Protein AF-A0A351AD24-F1 (afdb_monomer)

Solvent-accessible surface area (backbone atoms only — not comparable to full-atom values): 4052 Å² total; per-residue (Å²): 136,80,96,73,86,86,79,88,80,79,66,58,55,72,67,55,47,39,52,46,35,66,74,48,48,50,58,47,52,36,55,77,70,74,50,49,76,90,80,52,80,82,54,72,67,57,45,50,46,41,55,70,75,72,48,92,73,51,75,87,131

Sequence (61 aa):
RDRMEIIELGGYTEEEKVEIAKRHLVPRQISEHGLTTAKLKFDDAALVELVRHYTREAGVR

Secondary structure (DSSP, 8-state):
-------------HHHHHHHIIIIIHHHHHHHTT--TTT----HHHHHHIIIII--SSS--

Structure (mmCIF, N/CA/C/O backbone):
data_AF-A0A351AD24-F1
#
_entry.id   AF-A0A351AD24-F1
#
loop_
_atom_site.group_PDB
_atom_site.id
_atom_site.type_symbol
_atom_site.label_atom_id
_atom_site.label_alt_id
_atom_site.label_comp_id
_atom_site.label_asym_id
_atom_site.label_entity_id
_atom_site.label_seq_id
_atom_site.pdbx_PDB_ins_code
_atom_site.Cartn_x
_atom_site.Cartn_y
_atom_site.Cartn_z
_atom_site.occupancy
_atom_site.B_iso_or_equiv
_atom_site.auth_seq_id
_atom_site.auth_comp_id
_atom_site.auth_asym_id
_atom_site.auth_atom_id
_atom_site.pdbx_PDB_model_num
ATOM 1 N N . ARG A 1 1 ? 27.632 19.372 -21.630 1.00 53.00 1 ARG A N 1
ATOM 2 C CA . ARG A 1 1 ? 26.606 18.344 -21.339 1.00 53.00 1 ARG A CA 1
ATOM 3 C C . ARG A 1 1 ? 26.879 17.902 -19.914 1.00 53.00 1 ARG A C 1
ATOM 5 O O . ARG A 1 1 ? 27.899 17.270 -19.680 1.00 53.00 1 ARG A O 1
ATOM 12 N N . ASP A 1 2 ? 26.096 18.458 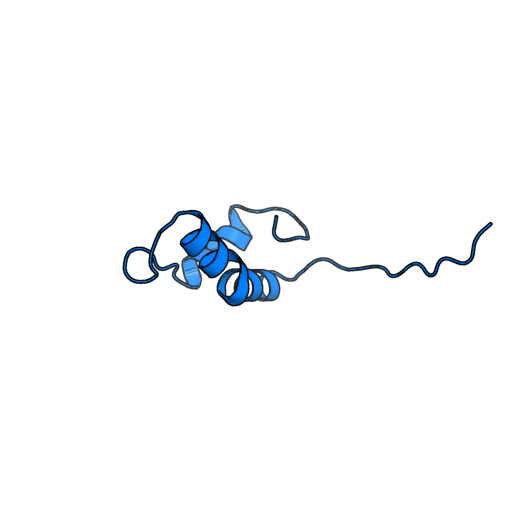-18.996 1.00 65.19 2 ASP A N 1
ATOM 13 C CA . ASP A 1 2 ? 26.351 18.479 -17.556 1.00 65.19 2 ASP A CA 1
ATOM 14 C C . ASP A 1 2 ? 26.353 17.098 -16.902 1.00 65.19 2 ASP A C 1
ATOM 16 O O . ASP A 1 2 ? 25.738 16.151 -17.391 1.00 65.19 2 ASP A O 1
ATOM 20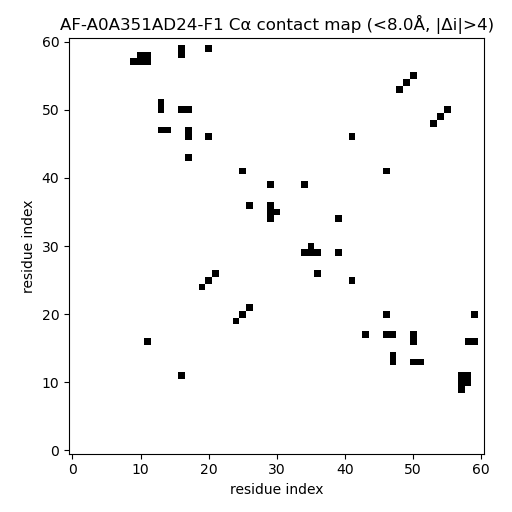 N N . ARG A 1 3 ? 27.098 17.025 -15.798 1.00 81.31 3 ARG A N 1
ATOM 21 C CA . ARG A 1 3 ? 27.465 15.827 -15.039 1.00 81.31 3 ARG A CA 1
ATOM 22 C C . ARG A 1 3 ? 26.288 15.286 -14.212 1.00 81.31 3 ARG A C 1
ATOM 24 O O . ARG A 1 3 ? 26.252 15.495 -13.004 1.00 81.31 3 ARG A O 1
ATOM 31 N N . MET A 1 4 ? 25.332 14.604 -14.838 1.00 86.56 4 MET A N 1
ATOM 32 C CA . MET A 1 4 ? 24.298 13.859 -14.106 1.00 86.56 4 MET A CA 1
ATOM 33 C C . MET A 1 4 ? 24.557 12.357 -14.150 1.00 86.56 4 MET A C 1
ATOM 35 O O . MET A 1 4 ? 24.781 11.786 -15.217 1.00 86.56 4 MET A O 1
ATOM 39 N N . GLU A 1 5 ? 24.495 11.740 -12.976 1.00 86.81 5 GLU A N 1
ATOM 40 C CA . GLU A 1 5 ? 24.387 10.297 -12.812 1.00 86.81 5 GLU A CA 1
ATOM 41 C C . GLU A 1 5 ? 22.913 9.900 -12.950 1.00 86.81 5 GLU A C 1
ATOM 43 O O . GLU A 1 5 ? 22.036 10.513 -12.338 1.00 86.81 5 GLU A O 1
ATOM 48 N N . ILE A 1 6 ? 22.637 8.907 -13.795 1.00 89.56 6 ILE A N 1
ATOM 49 C CA . ILE A 1 6 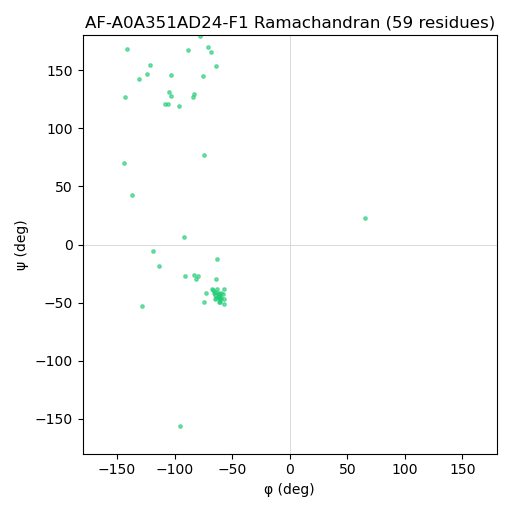? 21.293 8.358 -13.978 1.00 89.56 6 ILE A CA 1
ATOM 50 C C . ILE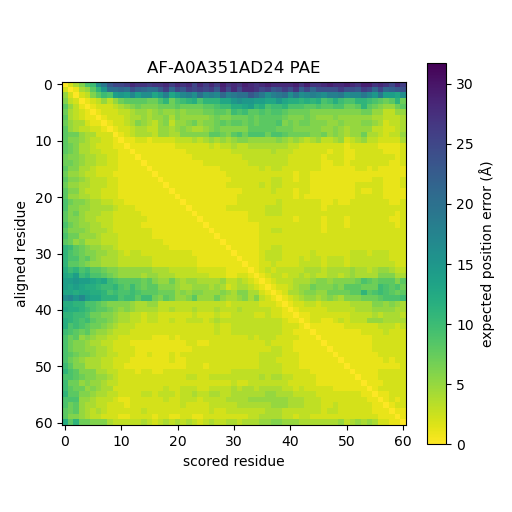 A 1 6 ? 21.182 7.129 -13.082 1.00 89.56 6 ILE A C 1
ATOM 52 O O . ILE A 1 6 ? 21.925 6.168 -13.267 1.00 89.56 6 ILE A O 1
ATOM 56 N N . ILE A 1 7 ? 20.244 7.164 -12.137 1.00 90.56 7 ILE A N 1
ATOM 57 C CA . ILE A 1 7 ? 19.891 6.017 -11.300 1.00 90.56 7 ILE A CA 1
ATOM 58 C C . ILE A 1 7 ? 18.521 5.523 -11.750 1.00 90.56 7 ILE A C 1
ATOM 60 O O . ILE A 1 7 ? 17.540 6.267 -11.709 1.00 90.56 7 ILE A O 1
ATOM 64 N N . GLU A 1 8 ? 18.455 4.267 -12.177 1.00 89.94 8 GLU A N 1
ATOM 65 C CA . GLU A 1 8 ? 17.194 3.618 -12.517 1.00 89.94 8 GLU A CA 1
ATOM 66 C C . GLU A 1 8 ? 16.538 3.065 -11.253 1.00 89.94 8 GLU A C 1
ATOM 68 O O . GLU A 1 8 ? 17.146 2.315 -10.490 1.00 89.94 8 GLU A O 1
ATOM 73 N N . LEU A 1 9 ? 15.278 3.437 -11.033 1.00 90.44 9 LEU A N 1
ATOM 74 C CA . LEU A 1 9 ? 14.455 2.882 -9.967 1.00 90.44 9 LEU A CA 1
ATOM 75 C C . LEU A 1 9 ? 13.440 1.923 -10.585 1.00 90.44 9 LEU A C 1
ATOM 77 O O . LEU A 1 9 ? 12.643 2.314 -11.439 1.00 90.44 9 LEU A O 1
ATOM 81 N N . GLY A 1 10 ? 13.495 0.663 -10.155 1.00 93.31 10 GLY A N 1
ATOM 82 C CA . GLY A 1 10 ? 12.528 -0.358 -10.541 1.00 93.31 10 GLY A CA 1
ATOM 83 C C . GLY A 1 10 ? 11.149 -0.138 -9.913 1.00 93.31 10 GLY A C 1
ATOM 84 O O . GLY A 1 10 ? 10.968 0.692 -9.021 1.00 93.31 10 GLY A O 1
ATOM 85 N N . GLY A 1 11 ? 10.171 -0.907 -10.392 1.00 95.06 11 GLY A N 1
ATOM 86 C CA . GLY A 1 11 ? 8.873 -1.040 -9.730 1.00 95.06 11 GLY A CA 1
ATOM 87 C C . GLY A 1 11 ? 8.934 -1.972 -8.520 1.00 95.06 11 GLY A C 1
ATOM 88 O O . GLY A 1 11 ? 9.974 -2.555 -8.225 1.00 95.06 11 GLY A O 1
ATOM 89 N N . TYR A 1 12 ? 7.790 -2.137 -7.865 1.00 97.75 12 TYR A N 1
ATOM 90 C CA . TYR A 1 12 ? 7.649 -2.987 -6.682 1.00 97.75 12 TYR A CA 1
ATOM 91 C C . TYR A 1 12 ? 6.971 -4.317 -7.018 1.00 97.75 12 TYR A C 1
ATOM 93 O O . TYR A 1 12 ? 6.058 -4.352 -7.854 1.00 97.75 12 TYR A O 1
ATOM 101 N N . THR A 1 13 ? 7.360 -5.395 -6.334 1.00 97.44 13 THR A N 1
ATOM 102 C CA . THR A 1 13 ? 6.611 -6.663 -6.365 1.00 97.44 13 THR A CA 1
ATOM 103 C C . THR A 1 13 ? 5.256 -6.517 -5.670 1.00 97.44 13 THR A C 1
ATOM 105 O O . THR A 1 13 ? 5.012 -5.556 -4.940 1.00 97.44 13 THR A O 1
ATOM 108 N N . GLU A 1 14 ? 4.346 -7.471 -5.873 1.00 96.56 14 GLU A N 1
ATOM 109 C CA . GLU A 1 14 ? 3.039 -7.448 -5.203 1.00 96.56 14 GLU A CA 1
ATOM 110 C C . GLU 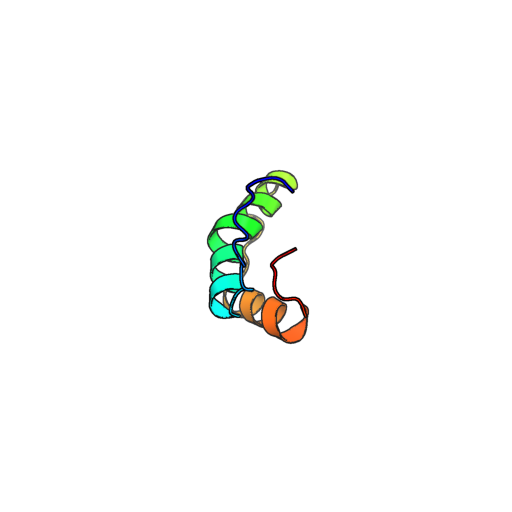A 1 14 ? 3.181 -7.429 -3.674 1.00 96.56 14 GLU A C 1
ATOM 112 O O . GLU A 1 14 ? 2.504 -6.655 -2.998 1.00 96.56 14 GLU A O 1
ATOM 117 N N . GLU A 1 15 ? 4.100 -8.229 -3.131 1.00 97.06 15 GLU A N 1
ATOM 118 C CA . GLU A 1 15 ? 4.372 -8.306 -1.696 1.00 97.06 15 GLU A CA 1
ATOM 119 C C . GLU A 1 15 ? 4.935 -6.988 -1.156 1.00 97.06 15 GLU A C 1
ATOM 121 O O . GLU A 1 15 ? 4.495 -6.505 -0.110 1.00 97.06 15 GLU A O 1
ATOM 126 N N . GLU A 1 16 ? 5.868 -6.370 -1.886 1.00 98.00 16 GLU A N 1
ATOM 127 C CA . GLU A 1 16 ? 6.422 -5.063 -1.527 1.00 98.00 16 GLU A CA 1
ATOM 128 C C . GLU A 1 16 ? 5.332 -3.989 -1.505 1.00 98.00 16 GLU A C 1
ATOM 130 O O . GLU A 1 16 ? 5.261 -3.201 -0.562 1.00 98.00 16 GLU A O 1
ATOM 135 N N . LYS A 1 17 ? 4.430 -3.985 -2.493 1.00 98.25 17 LYS A N 1
ATOM 136 C CA . LYS A 1 17 ? 3.301 -3.046 -2.534 1.00 98.25 17 LYS A CA 1
ATOM 137 C C . LYS A 1 17 ? 2.354 -3.223 -1.358 1.00 98.25 17 LYS A C 1
ATOM 139 O O . LYS A 1 17 ? 1.919 -2.224 -0.786 1.00 98.25 17 LYS A O 1
ATOM 144 N N . VAL A 1 18 ? 2.046 -4.463 -0.980 1.00 98.06 18 VAL A N 1
ATOM 145 C CA . VAL A 1 18 ? 1.201 -4.747 0.189 1.00 98.06 18 VAL A CA 1
ATOM 146 C C . VAL A 1 18 ? 1.865 -4.228 1.465 1.00 98.06 18 VAL A C 1
ATOM 148 O O . VAL A 1 18 ? 1.215 -3.543 2.257 1.00 98.06 18 VAL A O 1
ATOM 151 N N . GLU A 1 19 ? 3.164 -4.462 1.654 1.00 98.12 19 GLU A N 1
ATOM 152 C CA . GLU A 1 19 ? 3.878 -3.954 2.831 1.00 98.12 19 GLU A CA 1
ATOM 153 C C . GLU A 1 19 ? 3.985 -2.422 2.845 1.00 98.12 19 GLU A C 1
ATOM 155 O O . GLU A 1 19 ? 3.786 -1.804 3.895 1.00 98.12 19 GLU A O 1
ATOM 160 N N . ILE A 1 20 ? 4.208 -1.784 1.692 1.00 98.12 20 ILE A N 1
ATOM 161 C CA . ILE A 1 20 ? 4.173 -0.320 1.566 1.00 98.12 20 ILE A CA 1
ATOM 162 C C . ILE A 1 20 ? 2.777 0.213 1.915 1.00 98.12 20 ILE A C 1
ATOM 164 O O . ILE A 1 20 ? 2.653 1.190 2.664 1.00 98.12 20 ILE A O 1
ATOM 168 N N . ALA A 1 21 ? 1.718 -0.438 1.430 1.00 97.81 21 ALA A N 1
ATOM 169 C CA . ALA A 1 21 ? 0.348 -0.048 1.728 1.00 97.81 21 ALA A CA 1
ATOM 170 C C . ALA A 1 21 ? 0.061 -0.115 3.234 1.00 97.81 21 ALA A C 1
ATOM 172 O O . ALA A 1 21 ? -0.424 0.863 3.805 1.00 97.81 21 ALA A O 1
ATOM 173 N N . LYS A 1 22 ? 0.434 -1.215 3.896 1.00 96.81 22 LYS A N 1
ATOM 174 C CA . LYS A 1 22 ? 0.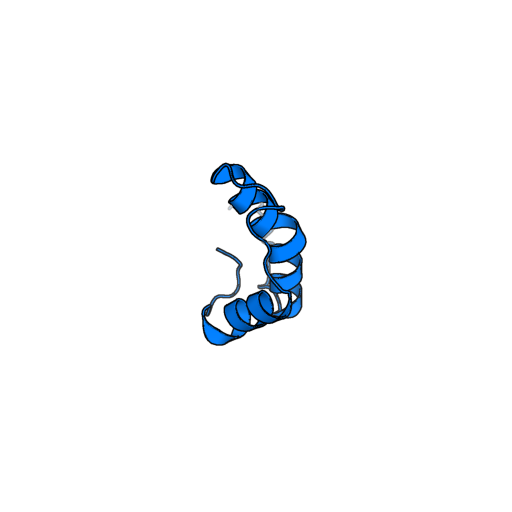229 -1.416 5.340 1.00 96.81 22 LYS A CA 1
ATOM 175 C C . LYS A 1 22 ? 1.002 -0.414 6.191 1.00 96.81 22 LYS A C 1
ATOM 177 O O . LYS A 1 22 ? 0.452 0.140 7.141 1.00 96.81 22 LYS A O 1
ATOM 182 N N . ARG A 1 23 ? 2.279 -0.189 5.872 1.00 97.19 23 ARG A N 1
ATOM 183 C CA . ARG A 1 23 ? 3.180 0.628 6.701 1.00 97.19 23 ARG A CA 1
ATOM 184 C C . ARG A 1 23 ? 3.018 2.124 6.470 1.00 97.19 23 ARG A C 1
ATOM 186 O O . ARG A 1 23 ? 3.255 2.901 7.392 1.00 97.19 23 ARG A O 1
ATOM 193 N N . HIS A 1 24 ? 2.636 2.529 5.260 1.00 97.31 24 HIS A N 1
ATOM 194 C CA . HIS A 1 24 ? 2.705 3.931 4.853 1.00 97.31 24 HIS A CA 1
ATOM 195 C C . HIS A 1 24 ? 1.388 4.459 4.288 1.00 97.31 24 HIS A C 1
ATOM 197 O O . HIS A 1 24 ? 0.894 5.476 4.774 1.00 97.31 24 HIS A O 1
ATOM 203 N N . LEU A 1 25 ? 0.796 3.793 3.292 1.00 97.12 25 LEU A N 1
ATOM 204 C CA . LEU A 1 25 ? -0.341 4.375 2.565 1.00 97.12 25 LEU A CA 1
ATOM 205 C C . LEU A 1 25 ? -1.628 4.350 3.385 1.00 97.12 25 LEU A C 1
ATOM 207 O O . LEU A 1 25 ? -2.262 5.390 3.532 1.00 97.12 25 LEU A O 1
ATOM 211 N N . VAL A 1 26 ? -1.993 3.204 3.962 1.00 96.06 26 VAL A N 1
ATOM 212 C CA . VAL A 1 26 ? -3.220 3.052 4.755 1.00 96.06 26 VAL A CA 1
ATOM 213 C C . VAL A 1 26 ? -3.211 3.971 5.983 1.00 96.06 26 VAL A C 1
ATOM 215 O O . VAL A 1 26 ? -4.173 4.725 6.139 1.00 96.06 26 VAL A O 1
ATOM 218 N N . PRO A 1 27 ? -2.153 4.015 6.824 1.00 94.94 27 PRO A N 1
ATOM 219 C CA . PRO A 1 27 ? -2.112 4.944 7.954 1.00 94.94 27 PRO A CA 1
ATOM 220 C C . PRO A 1 27 ? -2.205 6.409 7.516 1.00 94.94 27 PRO A C 1
ATOM 222 O O . PRO A 1 27 ? -2.944 7.184 8.125 1.00 94.94 27 PRO A O 1
ATOM 225 N N . ARG A 1 28 ? -1.507 6.778 6.430 1.00 96.06 28 ARG A N 1
ATOM 226 C CA . ARG A 1 28 ? -1.565 8.131 5.865 1.00 96.06 28 ARG A CA 1
ATOM 227 C C . ARG A 1 28 ? -2.982 8.485 5.417 1.00 96.06 28 ARG A C 1
ATOM 229 O O . ARG A 1 28 ? -3.493 9.521 5.823 1.00 96.06 28 ARG A O 1
ATOM 236 N N . GLN A 1 29 ? -3.637 7.614 4.647 1.00 95.94 29 GLN A N 1
ATOM 237 C CA . GLN A 1 29 ? -4.996 7.855 4.155 1.00 95.94 29 GLN A CA 1
ATOM 238 C C . GLN A 1 29 ? -6.022 7.919 5.291 1.00 95.94 29 GLN A C 1
ATOM 240 O O . GLN A 1 29 ? -6.875 8.803 5.279 1.00 95.94 29 GLN A O 1
ATOM 245 N N . ILE A 1 30 ? -5.916 7.052 6.304 1.00 95.50 30 ILE A N 1
ATOM 246 C CA . ILE A 1 30 ? -6.766 7.117 7.504 1.00 95.50 30 ILE A CA 1
ATOM 247 C C . ILE A 1 30 ? -6.623 8.486 8.182 1.00 95.50 30 ILE A C 1
ATOM 249 O O . ILE A 1 30 ? -7.633 9.113 8.501 1.00 95.50 30 ILE A O 1
ATOM 253 N N . SER A 1 31 ? -5.387 8.968 8.359 1.00 94.31 31 SER A N 1
ATOM 254 C CA . SER A 1 31 ? -5.116 10.272 8.972 1.00 94.31 31 SER A CA 1
ATOM 255 C C . SER A 1 31 ? -5.654 11.438 8.137 1.00 94.31 31 SER A C 1
ATOM 257 O O . SER A 1 31 ? -6.289 12.334 8.687 1.00 94.31 31 SER A O 1
ATOM 259 N N . GLU A 1 32 ? -5.417 11.441 6.824 1.00 97.19 32 GLU A N 1
ATOM 260 C CA . GLU A 1 32 ? -5.842 12.518 5.915 1.00 97.19 32 GLU A CA 1
ATOM 261 C C . GLU A 1 32 ? -7.369 12.651 5.828 1.00 97.19 32 GLU A C 1
ATOM 263 O O . GLU A 1 32 ? -7.885 13.755 5.671 1.00 97.19 32 GLU A O 1
ATOM 268 N N . HIS A 1 33 ? -8.100 11.549 6.005 1.00 96.44 33 HIS A N 1
ATOM 269 C CA . HIS A 1 33 ? -9.565 11.536 6.000 1.00 96.44 33 HIS A CA 1
ATOM 270 C C . HIS A 1 33 ? -10.184 11.714 7.399 1.00 96.44 33 HIS A C 1
ATOM 272 O O . HIS A 1 33 ? -11.398 11.579 7.556 1.00 96.44 33 HIS A O 1
ATOM 278 N N . GLY A 1 34 ? -9.379 11.990 8.434 1.00 94.38 34 GLY A N 1
ATOM 279 C CA . GLY A 1 34 ? -9.868 12.175 9.807 1.00 94.38 34 GLY A CA 1
ATOM 280 C C . GLY A 1 34 ? -10.480 10.911 10.427 1.00 94.38 34 GLY A C 1
ATOM 281 O O . GLY A 1 34 ? -11.305 10.990 11.342 1.00 94.38 34 GLY A O 1
ATOM 282 N N . LEU A 1 35 ? -10.109 9.735 9.915 1.00 94.25 35 LEU A N 1
ATOM 283 C CA . LEU A 1 35 ? -10.545 8.442 10.428 1.00 94.25 35 LEU A CA 1
ATOM 284 C C . LEU A 1 35 ? -9.606 7.955 11.537 1.00 94.25 35 LEU A C 1
ATOM 286 O O . LEU A 1 35 ? -8.505 8.462 11.741 1.00 94.25 35 LEU A O 1
ATOM 290 N N . THR A 1 36 ? 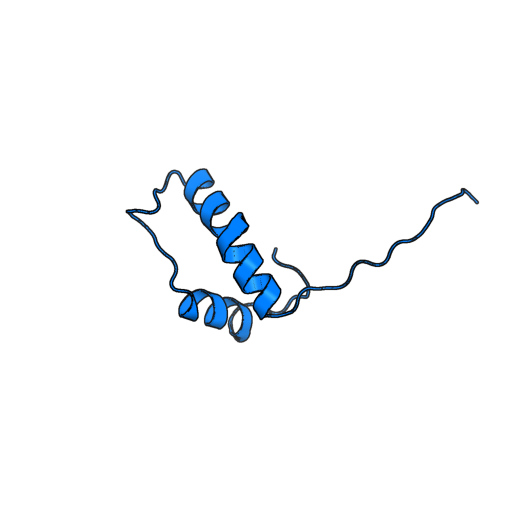-10.044 6.927 12.260 1.00 88.88 36 THR A N 1
ATOM 291 C CA . THR A 1 36 ? -9.199 6.210 13.221 1.00 88.88 36 THR A CA 1
ATOM 292 C C . THR A 1 36 ? -9.123 4.739 12.840 1.00 88.88 36 THR A C 1
ATOM 294 O O . THR A 1 36 ? -10.058 4.187 12.257 1.00 88.88 36 THR A O 1
ATOM 297 N N . THR A 1 37 ? -8.043 4.069 13.234 1.00 82.56 37 THR A N 1
ATOM 298 C CA . THR A 1 37 ? -7.849 2.622 13.018 1.00 82.56 37 THR A CA 1
ATOM 299 C C . THR A 1 37 ? -8.879 1.752 13.748 1.0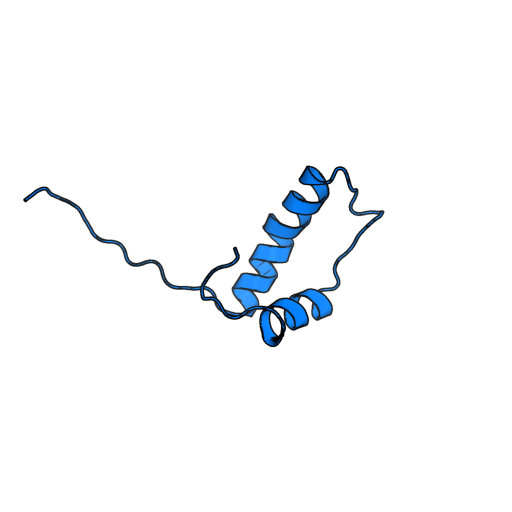0 82.56 37 THR A C 1
ATOM 301 O O . THR A 1 37 ? -8.989 0.557 13.486 1.00 82.56 37 THR A O 1
ATOM 304 N N . ALA A 1 38 ? -9.651 2.332 14.671 1.00 86.75 38 ALA A N 1
ATOM 305 C CA . ALA A 1 38 ? -10.791 1.674 15.301 1.00 86.75 38 ALA A CA 1
ATOM 306 C C . ALA A 1 38 ? -12.044 1.677 14.407 1.00 86.75 38 ALA A C 1
ATOM 308 O O . ALA A 1 38 ? -12.879 0.789 14.537 1.00 86.75 38 ALA A O 1
ATOM 309 N N . LYS A 1 39 ? -12.179 2.666 13.512 1.00 84.56 39 LYS A N 1
ATOM 310 C CA . LYS A 1 39 ? -13.320 2.807 12.594 1.00 84.56 39 LYS A CA 1
ATOM 311 C C . LYS A 1 39 ? -13.099 2.101 11.259 1.00 84.56 39 LYS A C 1
ATOM 313 O O . LYS A 1 39 ? -14.070 1.718 10.620 1.00 84.56 39 LYS A O 1
ATOM 318 N N . LEU A 1 40 ? -11.843 1.956 10.839 1.00 90.44 40 LEU A N 1
ATOM 319 C CA . LEU A 1 40 ? -11.480 1.328 9.575 1.00 90.44 40 LEU A CA 1
ATOM 320 C C . LEU A 1 40 ? -10.197 0.514 9.738 1.00 90.44 40 LEU A C 1
ATOM 322 O O . LEU A 1 40 ? -9.174 1.032 10.190 1.00 90.44 40 LEU A O 1
ATOM 326 N N . LYS A 1 41 ? -10.262 -0.755 9.336 1.00 89.94 41 LYS A N 1
ATOM 327 C CA . LYS A 1 41 ? -9.117 -1.655 9.214 1.00 89.94 41 LYS A CA 1
ATOM 328 C C . LYS A 1 41 ? -9.168 -2.319 7.849 1.00 89.94 41 LYS A C 1
ATOM 330 O O . LYS A 1 41 ? -10.249 -2.638 7.364 1.00 89.94 41 LYS A O 1
ATOM 335 N N . PHE A 1 42 ? -7.998 -2.505 7.258 1.00 93.62 42 PHE A N 1
ATOM 336 C CA . PHE A 1 42 ? -7.834 -3.283 6.041 1.00 93.62 42 PHE A CA 1
ATOM 337 C C . PHE A 1 42 ? -7.253 -4.634 6.423 1.00 93.62 42 PHE A C 1
ATOM 339 O O . PHE A 1 42 ? -6.235 -4.687 7.114 1.00 93.62 42 PHE A O 1
ATOM 346 N N . ASP A 1 43 ? -7.902 -5.700 5.972 1.00 94.94 43 ASP A N 1
ATOM 347 C CA . ASP A 1 43 ? -7.355 -7.042 6.095 1.00 94.94 43 ASP A CA 1
ATOM 348 C C . ASP A 1 43 ? -6.234 -7.237 5.072 1.00 94.94 43 ASP A C 1
ATOM 350 O O . ASP A 1 43 ? -6.314 -6.756 3.939 1.00 94.94 43 ASP A O 1
ATOM 354 N N . ASP A 1 44 ? -5.207 -7.999 5.447 1.00 93.56 44 ASP A N 1
ATOM 355 C CA . ASP A 1 44 ? -4.072 -8.287 4.564 1.00 93.56 44 ASP A CA 1
ATOM 356 C C . ASP A 1 44 ? -4.530 -8.937 3.247 1.00 93.56 44 ASP A C 1
ATOM 358 O O . ASP A 1 44 ? -4.042 -8.584 2.175 1.00 93.56 44 ASP A O 1
ATOM 362 N N . ALA A 1 45 ? -5.527 -9.826 3.309 1.00 97.19 45 ALA A N 1
ATOM 363 C CA . ALA A 1 45 ? -6.106 -10.457 2.125 1.00 97.19 45 ALA A CA 1
ATOM 364 C C . ALA A 1 45 ? -6.782 -9.444 1.186 1.00 97.19 45 ALA A C 1
ATOM 366 O O . ALA A 1 45 ? -6.636 -9.552 -0.029 1.00 97.19 45 ALA A O 1
ATOM 367 N N . ALA A 1 46 ? -7.461 -8.432 1.737 1.00 97.69 46 ALA A N 1
ATOM 368 C CA . ALA A 1 46 ? -8.101 -7.389 0.940 1.00 97.69 46 ALA A CA 1
ATOM 369 C C . ALA A 1 46 ? -7.059 -6.511 0.230 1.00 97.69 46 ALA A C 1
ATOM 371 O O . ALA A 1 46 ? -7.240 -6.147 -0.930 1.00 97.69 46 ALA A O 1
ATOM 372 N N . LEU A 1 47 ? -5.936 -6.206 0.891 1.00 97.31 47 LEU A N 1
ATOM 373 C CA . LEU A 1 47 ? -4.836 -5.468 0.263 1.00 97.31 47 LEU A CA 1
ATOM 374 C C . LEU A 1 47 ? -4.183 -6.269 -0.869 1.00 97.31 47 LEU A C 1
ATOM 376 O O . LEU A 1 47 ? -3.911 -5.709 -1.929 1.00 97.31 47 LEU A O 1
ATOM 380 N N . VAL A 1 48 ? -3.978 -7.575 -0.675 1.00 97.94 48 VAL A N 1
ATOM 381 C CA . VAL A 1 48 ? -3.477 -8.470 -1.731 1.00 97.94 48 VAL A CA 1
ATOM 382 C C . VAL A 1 48 ? -4.436 -8.497 -2.921 1.00 97.94 48 VAL A C 1
ATOM 384 O O . VAL A 1 48 ? -3.996 -8.385 -4.065 1.00 97.94 48 VAL A O 1
ATOM 387 N N . GLU A 1 49 ? -5.742 -8.610 -2.668 1.00 98.19 49 GLU A N 1
ATOM 388 C CA . GLU A 1 49 ? -6.757 -8.613 -3.722 1.00 98.19 49 GLU A CA 1
ATOM 389 C C . GLU A 1 49 ? -6.749 -7.299 -4.515 1.00 98.19 49 GLU A C 1
ATOM 391 O O . GLU A 1 49 ? -6.719 -7.325 -5.745 1.00 98.19 49 GLU A O 1
ATOM 396 N N . LEU A 1 50 ? -6.692 -6.154 -3.823 1.00 97.69 50 LEU A N 1
ATOM 397 C CA . LEU A 1 50 ? -6.593 -4.832 -4.445 1.00 97.69 50 LEU A CA 1
ATOM 398 C C . LEU A 1 50 ? -5.373 -4.724 -5.359 1.00 97.69 50 LEU A C 1
ATOM 400 O O . LEU A 1 50 ? -5.519 -4.361 -6.527 1.00 97.69 50 LEU A O 1
ATOM 404 N N . VAL A 1 51 ? -4.187 -5.081 -4.858 1.00 97.50 51 VAL A N 1
ATOM 405 C CA . VAL A 1 51 ? -2.953 -5.012 -5.649 1.00 97.50 51 VAL A CA 1
ATOM 406 C C . VAL A 1 51 ? -3.055 -5.898 -6.893 1.00 97.50 51 VAL A C 1
ATOM 408 O O . VAL A 1 51 ? -2.753 -5.426 -7.987 1.00 97.50 51 VAL A O 1
ATOM 411 N N . ARG A 1 52 ? -3.533 -7.141 -6.753 1.00 97.62 52 ARG A N 1
ATOM 412 C CA . ARG A 1 52 ? -3.586 -8.123 -7.851 1.00 97.62 52 ARG A CA 1
ATOM 413 C C . ARG A 1 52 ? -4.649 -7.843 -8.898 1.00 97.62 52 ARG A C 1
ATOM 415 O O . ARG A 1 52 ? -4.421 -8.064 -10.085 1.00 97.62 52 ARG A O 1
ATOM 422 N N . HIS A 1 53 ? -5.835 -7.442 -8.457 1.00 98.06 53 HIS A N 1
ATOM 423 C CA . HIS A 1 53 ? -7.025 -7.472 -9.306 1.00 98.06 53 HIS A CA 1
ATOM 424 C C . HIS A 1 53 ? -7.568 -6.089 -9.643 1.00 98.06 53 HIS A C 1
ATOM 426 O O . HIS A 1 53 ? -8.289 -5.952 -10.630 1.00 98.06 53 HIS A O 1
ATOM 432 N N . TYR A 1 54 ? -7.193 -5.062 -8.879 1.00 97.69 54 TYR A N 1
ATOM 433 C CA . TYR A 1 54 ? -7.732 -3.712 -9.039 1.00 97.69 54 TYR A CA 1
ATOM 434 C C . TYR A 1 54 ? -6.665 -2.668 -9.387 1.00 97.69 54 TYR A C 1
ATOM 436 O O . TYR A 1 54 ? -7.014 -1.534 -9.709 1.00 97.69 54 TYR A O 1
ATOM 444 N N . THR A 1 55 ? -5.379 -3.038 -9.398 1.00 96.56 55 THR A N 1
ATOM 445 C CA . THR A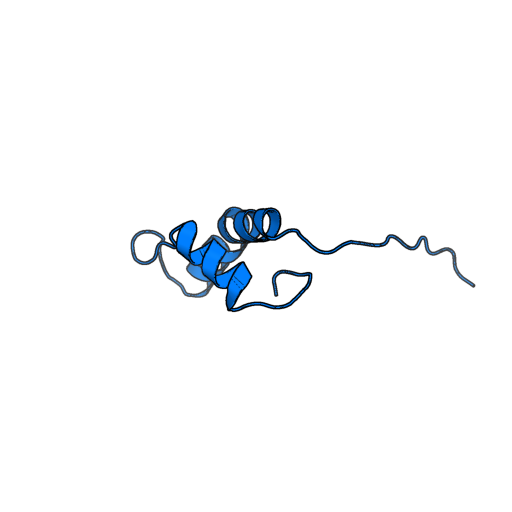 1 55 ? -4.287 -2.160 -9.843 1.00 96.56 55 THR A CA 1
ATOM 446 C C . THR A 1 55 ? -3.472 -2.808 -10.960 1.00 96.56 55 THR A C 1
ATOM 448 O O . THR A 1 55 ? -3.302 -4.023 -11.003 1.00 96.56 55 THR A O 1
ATOM 451 N N . ARG A 1 56 ? -2.959 -1.996 -11.894 1.00 95.69 56 ARG A N 1
ATOM 452 C CA . ARG A 1 56 ? -2.052 -2.453 -12.960 1.00 95.69 56 ARG A CA 1
ATOM 453 C C . ARG A 1 56 ? -1.011 -1.383 -13.268 1.00 95.69 56 ARG A C 1
ATOM 455 O O . ARG A 1 56 ? -1.029 -0.742 -14.314 1.00 95.69 56 ARG A O 1
ATOM 462 N N . GLU A 1 57 ? -0.106 -1.189 -12.321 1.00 96.69 57 GLU A N 1
ATOM 463 C CA . GLU A 1 57 ? 0.998 -0.234 -12.417 1.00 96.69 57 GLU A CA 1
ATOM 464 C C . GLU A 1 57 ? 2.279 -0.811 -11.806 1.00 96.69 57 GLU A C 1
ATOM 466 O O . GLU A 1 57 ? 2.233 -1.827 -11.120 1.00 96.69 57 GLU A O 1
ATOM 471 N N . ALA A 1 58 ? 3.427 -0.171 -12.027 1.00 95.88 58 ALA A N 1
ATOM 472 C CA . ALA A 1 58 ? 4.687 -0.549 -11.377 1.00 95.88 58 ALA A CA 1
ATOM 473 C C . ALA A 1 58 ? 4.833 0.063 -9.968 1.00 95.88 58 ALA A C 1
ATOM 475 O O . ALA A 1 58 ? 5.513 -0.503 -9.113 1.00 95.88 58 ALA A O 1
ATOM 476 N N . GLY A 1 59 ? 4.176 1.204 -9.730 1.00 95.88 59 GLY A N 1
ATOM 477 C CA . GLY A 1 59 ? 4.225 1.970 -8.487 1.00 95.88 59 GLY A CA 1
ATOM 478 C C . GLY A 1 59 ? 3.077 1.665 -7.523 1.00 95.88 59 GLY A C 1
ATOM 479 O O . GLY A 1 59 ? 2.496 0.577 -7.543 1.00 95.88 59 GLY A O 1
ATOM 480 N N . VAL A 1 60 ? 2.789 2.636 -6.657 1.00 97.25 60 VAL A N 1
ATOM 481 C CA . VAL A 1 60 ? 1.758 2.580 -5.606 1.00 97.25 60 VAL A CA 1
ATOM 482 C C . VAL A 1 60 ? 0.970 3.896 -5.531 1.00 97.25 60 VAL A C 1
ATOM 484 O O . VAL A 1 60 ? 0.787 4.452 -4.444 1.00 97.25 60 VAL A O 1
ATOM 487 N N . ARG A 1 61 ? 0.618 4.457 -6.695 1.00 94.38 61 ARG A N 1
ATOM 488 C CA . ARG A 1 61 ? -0.039 5.768 -6.772 1.00 94.38 61 ARG A CA 1
ATOM 489 C C . ARG A 1 61 ? -1.406 5.786 -6.091 1.00 94.38 61 ARG A C 1
ATOM 491 O O . ARG A 1 61 ? -2.169 4.811 -6.241 1.00 94.38 61 ARG A O 1
#

Mean predicted aligned error: 4.18 Å

Foldseek 3Di:
DDDDDDDDDWFDDLVRLLVCCVPPVVVVVCVVVVHDCVRDDDDSVNSSCCSPPVDDDRYND

Radius of gyration: 15.51 Å; Cα contacts (8 Å, |Δi|>4): 34; chains: 1; bounding box: 41×29×37 Å

Nearest PDB structures (foldseek):
  9cc0-assembly1_F  TM=9.488E-01  e=7.531E-04  Homo sapiens
  7krz-assembly1_F  TM=9.891E-01  e=1.931E-03  Homo sapiens
  9cc3-assembly1_C  TM=9.726E-01  e=1.476E-03  Homo sapiens
  7p09-assembly1_D  TM=9.990E-01  e=3.538E-03  Homo sapiens
  7p0m-assembly1_B  TM=9.643E-01  e=2.209E-03  Homo sapiens

pLDDT: mean 93.39, std 7.61, range [53.0, 98.25]